Protein AF-A0A392PRQ0-F1 (afdb_monomer_lite)

pLDDT: mean 91.6, std 7.33, range [48.56, 96.94]

Secondary structure (DSSP, 8-state):
-EEEEEEPTTSPPGGGGB----TT-----PPPTT-EEEEEEEBS-EE-TTSBEE-SBS--SSBSS-TTPPPPSS--EEEEE-S----

Structure (mmCIF, N/CA/C/O backbone):
data_AF-A0A392PRQ0-F1
#
_entry.id   AF-A0A392PRQ0-F1
#
loop_
_atom_site.group_PDB
_atom_site.id
_atom_site.type_symbol
_atom_site.label_atom_id
_atom_site.label_alt_id
_atom_site.label_comp_id
_atom_site.label_asym_id
_atom_site.label_entity_id
_atom_site.label_seq_id
_atom_site.pdbx_PDB_ins_code
_atom_site.Cartn_x
_atom_site.Cartn_y
_atom_site.Cartn_z
_atom_site.occupancy
_atom_site.B_iso_or_equiv
_atom_site.auth_seq_id
_atom_site.auth_comp_id
_atom_site.auth_asym_id
_atom_site.auth_atom_id
_atom_site.pdbx_PDB_model_num
ATOM 1 N N . MET A 1 1 ? -3.175 -4.065 -10.818 1.00 90.88 1 MET A N 1
ATOM 2 C CA . MET A 1 1 ? -2.542 -2.932 -10.101 1.00 90.88 1 MET A CA 1
ATOM 3 C C . MET A 1 1 ? -2.269 -3.336 -8.659 1.00 90.88 1 MET A C 1
ATOM 5 O O . MET A 1 1 ? -2.810 -4.350 -8.230 1.00 90.88 1 MET A O 1
ATOM 9 N N . TRP A 1 2 ? -1.472 -2.571 -7.914 1.00 93.75 2 TRP A N 1
ATOM 10 C CA . TRP A 1 2 ? -1.211 -2.849 -6.500 1.00 93.75 2 TRP A CA 1
ATOM 11 C C . TRP A 1 2 ? -1.683 -1.685 -5.635 1.00 93.75 2 TRP A C 1
ATOM 13 O O . TRP A 1 2 ? -0.970 -0.689 -5.553 1.00 93.75 2 TRP A O 1
ATOM 23 N N . PRO A 1 3 ? -2.860 -1.748 -4.993 1.00 94.81 3 PRO A N 1
ATOM 24 C CA . PRO A 1 3 ? -3.204 -0.751 -3.991 1.00 94.81 3 PRO A CA 1
ATOM 25 C C . PRO A 1 3 ? -2.150 -0.706 -2.876 1.00 94.81 3 PRO A C 1
ATOM 27 O O . PRO A 1 3 ? -1.653 -1.751 -2.435 1.00 94.81 3 PRO A O 1
ATOM 30 N N . GLY A 1 4 ? -1.770 0.502 -2.476 1.00 95.38 4 GLY A N 1
ATOM 31 C CA . GLY A 1 4 ? -1.073 0.770 -1.223 1.00 95.38 4 GLY A CA 1
ATOM 32 C C . GLY A 1 4 ? -2.072 1.278 -0.190 1.00 95.38 4 GLY A C 1
ATOM 33 O O . GLY A 1 4 ? -3.038 1.956 -0.550 1.00 95.38 4 GLY A O 1
ATOM 34 N N . ILE A 1 5 ? -1.868 0.899 1.068 1.00 95.50 5 ILE A N 1
ATOM 35 C CA . ILE A 1 5 ? -2.717 1.294 2.191 1.00 95.50 5 ILE A CA 1
ATOM 36 C C . ILE A 1 5 ? -1.812 1.819 3.296 1.00 95.50 5 ILE A C 1
ATOM 38 O O . ILE A 1 5 ? -0.839 1.164 3.671 1.00 95.50 5 ILE A O 1
ATOM 42 N N . LEU A 1 6 ? -2.145 2.994 3.820 1.00 95.38 6 LEU A N 1
ATOM 43 C CA . LEU A 1 6 ? -1.500 3.562 4.992 1.00 95.38 6 LEU A CA 1
ATOM 44 C C . LEU A 1 6 ? -2.568 3.856 6.031 1.00 95.38 6 LEU A C 1
ATOM 46 O O . LEU A 1 6 ? -3.407 4.732 5.836 1.00 95.38 6 LEU A O 1
ATOM 50 N N . THR A 1 7 ? -2.507 3.125 7.135 1.00 94.81 7 THR A N 1
ATOM 51 C CA . THR A 1 7 ? -3.301 3.421 8.330 1.00 94.81 7 THR A CA 1
ATOM 52 C C . THR A 1 7 ? -2.576 4.446 9.200 1.00 94.81 7 THR A C 1
ATOM 54 O O . THR A 1 7 ? -1.353 4.357 9.346 1.00 94.81 7 THR A O 1
ATOM 57 N N . ALA A 1 8 ? -3.319 5.399 9.767 1.00 91.56 8 ALA A N 1
ATOM 58 C CA . ALA A 1 8 ? -2.801 6.357 10.735 1.00 91.56 8 ALA A CA 1
ATOM 59 C C . ALA A 1 8 ? -2.254 5.667 11.998 1.00 91.56 8 ALA A C 1
ATOM 61 O O . ALA A 1 8 ? -2.565 4.513 12.308 1.00 91.56 8 ALA A O 1
ATOM 62 N N . THR A 1 9 ? -1.416 6.383 12.743 1.00 85.44 9 THR A N 1
ATOM 63 C CA . THR A 1 9 ? -0.816 5.900 13.989 1.00 85.44 9 THR A CA 1
ATOM 64 C C . THR A 1 9 ? -1.876 5.483 15.010 1.00 85.44 9 THR A C 1
ATOM 66 O O . THR A 1 9 ? -2.924 6.106 15.141 1.00 85.44 9 THR A O 1
ATOM 69 N N . GLY A 1 10 ? -1.589 4.415 15.760 1.00 85.12 10 GLY A N 1
ATOM 70 C CA . GLY A 1 10 ? -2.482 3.912 16.810 1.00 85.12 10 GLY A CA 1
ATOM 71 C C . GLY A 1 10 ? -3.603 2.982 16.330 1.00 85.12 10 GLY A C 1
ATOM 72 O O . GLY A 1 10 ? -4.388 2.521 17.155 1.00 85.12 10 GLY A O 1
ATOM 73 N N . LYS A 1 11 ? -3.674 2.660 15.030 1.00 88.56 11 LYS A N 1
ATOM 74 C CA . LYS A 1 11 ? -4.613 1.676 14.465 1.00 88.56 11 LYS A CA 1
ATOM 75 C C . LYS A 1 11 ? -3.861 0.554 13.719 1.00 88.56 11 LYS A C 1
ATOM 77 O O . LYS A 1 11 ? -2.764 0.790 13.208 1.00 88.56 11 LYS A O 1
ATOM 82 N N . PRO A 1 12 ? -4.411 -0.676 13.659 1.00 89.38 12 PRO A N 1
ATOM 83 C CA . PRO A 1 12 ? -3.779 -1.788 12.947 1.00 89.38 12 PRO A CA 1
ATOM 84 C C . PRO A 1 12 ? -3.760 -1.543 11.432 1.00 89.38 12 PRO A C 1
ATOM 86 O O . PRO A 1 12 ? -4.722 -1.018 10.875 1.00 89.38 12 PRO A O 1
ATOM 89 N N . GLN A 1 13 ? -2.682 -1.952 10.754 1.00 90.50 13 GLN A N 1
ATOM 90 C CA . GLN A 1 13 ? -2.604 -1.846 9.293 1.00 90.50 13 GLN A CA 1
ATOM 91 C C . G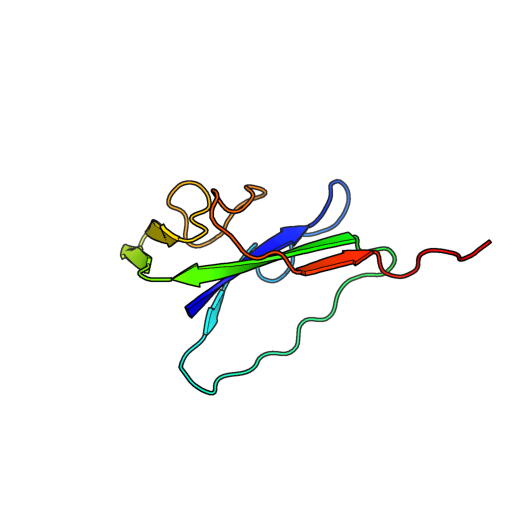LN A 1 13 ? -3.621 -2.770 8.619 1.00 90.50 13 GLN A C 1
ATOM 93 O O . GLN A 1 13 ? -3.704 -3.957 8.928 1.00 90.50 13 GLN A O 1
ATOM 98 N N . LEU A 1 14 ? -4.355 -2.232 7.646 1.00 92.12 14 LEU A N 1
ATOM 99 C CA . LEU A 1 14 ? -5.265 -3.016 6.814 1.00 92.12 14 LEU A CA 1
ATOM 100 C C . LEU A 1 14 ? -4.489 -3.733 5.702 1.00 92.12 14 LEU A C 1
ATOM 102 O O . LEU A 1 14 ? -3.668 -3.118 5.021 1.00 92.12 14 LEU A O 1
ATOM 106 N N . ILE A 1 15 ? -4.777 -5.026 5.504 1.00 91.50 15 ILE A N 1
ATOM 107 C CA . ILE A 1 15 ? -4.207 -5.876 4.436 1.00 91.50 15 ILE A CA 1
ATOM 108 C C . ILE A 1 15 ? -2.673 -5.737 4.348 1.00 91.50 15 ILE A C 1
ATOM 110 O O . ILE A 1 15 ? -2.102 -5.582 3.272 1.00 91.50 15 ILE A O 1
ATOM 114 N N . ASP A 1 16 ? -2.000 -5.693 5.500 1.00 89.75 16 ASP A N 1
ATOM 115 C CA . ASP A 1 16 ? -0.550 -5.495 5.626 1.00 89.75 16 ASP A CA 1
ATOM 116 C C . ASP A 1 16 ? 0.026 -4.312 4.810 1.00 89.75 16 ASP A C 1
ATOM 118 O O . ASP A 1 16 ? 1.192 -4.311 4.406 1.00 89.75 16 ASP A O 1
ATOM 122 N N . GLY A 1 17 ? -0.787 -3.289 4.538 1.00 92.00 17 GLY A N 1
ATOM 123 C CA . GLY A 1 17 ? -0.394 -2.099 3.785 1.00 92.00 17 GLY A CA 1
ATOM 124 C C . GLY A 1 17 ? -0.474 -2.232 2.260 1.00 92.00 17 GLY A C 1
ATOM 125 O O . GLY A 1 17 ? -0.048 -1.317 1.552 1.00 92.00 17 GLY A O 1
ATOM 126 N N . GLY A 1 18 ? -0.993 -3.334 1.711 1.00 91.62 18 GLY A N 1
ATOM 127 C CA . GLY A 1 18 ? -1.238 -3.434 0.273 1.00 91.62 18 GLY A CA 1
ATOM 128 C C . GLY A 1 18 ? -1.504 -4.839 -0.258 1.00 91.62 18 GLY A C 1
ATOM 129 O O . GLY A 1 18 ? -1.205 -5.851 0.365 1.00 91.62 18 GLY A O 1
ATOM 130 N N . ILE A 1 19 ? -2.044 -4.899 -1.473 1.00 91.38 19 ILE A N 1
ATOM 131 C CA . ILE A 1 19 ? -2.449 -6.151 -2.127 1.00 91.38 19 ILE A CA 1
ATOM 132 C C . ILE A 1 19 ? -2.256 -6.067 -3.641 1.00 91.38 19 ILE A C 1
ATOM 134 O O . ILE A 1 19 ? -2.137 -4.981 -4.201 1.00 91.38 19 ILE A O 1
ATOM 138 N N . LYS A 1 20 ? -2.224 -7.212 -4.328 1.00 91.75 20 LYS A N 1
ATOM 139 C CA . LYS A 1 20 ? -2.280 -7.281 -5.793 1.00 91.75 20 LYS A CA 1
ATOM 140 C C . LYS A 1 20 ? -3.720 -7.502 -6.246 1.00 91.75 20 LYS A C 1
ATOM 142 O O . LYS A 1 20 ? -4.327 -8.502 -5.878 1.00 91.75 20 LYS A O 1
ATOM 147 N N . LEU A 1 21 ? -4.223 -6.624 -7.111 1.00 93.00 21 LEU A N 1
ATOM 148 C CA . LEU A 1 21 ? -5.506 -6.801 -7.793 1.00 93.00 21 LEU A CA 1
ATOM 149 C C . LEU A 1 21 ? -5.287 -7.082 -9.280 1.00 93.00 21 LEU A C 1
ATOM 151 O O . LEU A 1 21 ? -4.587 -6.328 -9.976 1.00 93.00 21 LEU A O 1
ATOM 155 N N . LYS A 1 22 ? -5.891 -8.166 -9.775 1.00 93.81 22 LYS A N 1
ATOM 156 C CA . LYS A 1 22 ? -6.013 -8.447 -11.211 1.00 93.81 22 LYS A CA 1
ATOM 157 C C . LYS A 1 22 ? -7.056 -7.510 -11.848 1.00 93.81 22 LYS A C 1
ATOM 159 O O . LYS A 1 22 ? -7.889 -6.956 -11.133 1.00 93.81 22 LYS A O 1
ATOM 164 N N . PRO A 1 23 ? -7.024 -7.299 -13.175 1.00 93.56 23 PRO A N 1
ATOM 165 C CA . PRO A 1 23 ? -8.092 -6.576 -13.865 1.00 93.56 23 PRO A CA 1
ATOM 166 C C . PRO A 1 23 ? -9.472 -7.162 -13.529 1.00 93.56 23 PRO A C 1
ATOM 168 O O . PRO A 1 23 ? -9.630 -8.380 -13.526 1.00 93.56 23 PRO A O 1
ATOM 171 N N . GLY A 1 24 ? -10.437 -6.301 -13.193 1.00 95.31 24 GLY A N 1
ATOM 172 C CA . GLY A 1 24 ? -11.793 -6.700 -12.790 1.00 95.31 24 GLY A CA 1
ATOM 173 C C . GLY A 1 24 ? -11.919 -7.307 -11.385 1.00 95.31 24 GLY A C 1
ATOM 174 O O . GLY A 1 24 ? -13.032 -7.545 -10.931 1.00 95.31 24 GLY A O 1
ATOM 175 N N . GLN A 1 25 ? -10.812 -7.546 -10.675 1.00 96.25 25 GLN A N 1
ATOM 176 C CA . GLN A 1 25 ? -10.853 -8.080 -9.316 1.00 96.25 25 GLN A CA 1
ATOM 177 C C . GLN A 1 25 ? -11.212 -6.982 -8.312 1.00 96.25 25 GLN A C 1
ATOM 179 O O . GLN A 1 25 ? -10.576 -5.927 -8.282 1.00 96.25 25 GLN A O 1
ATOM 184 N N . ALA A 1 26 ? -12.165 -7.289 -7.438 1.00 94.38 26 ALA A N 1
ATOM 185 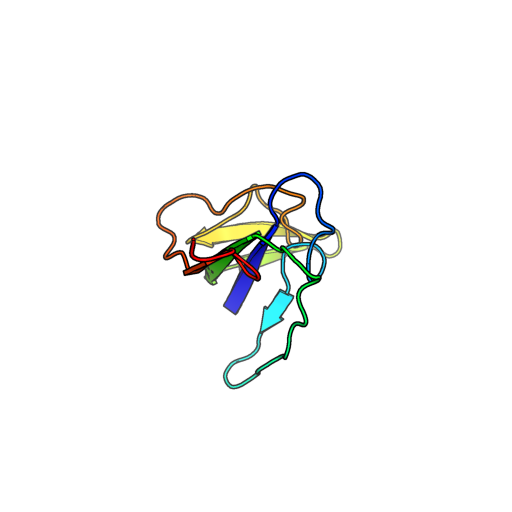C CA . ALA A 1 26 ? -12.532 -6.475 -6.289 1.00 94.38 26 ALA A CA 1
ATOM 186 C C . ALA A 1 26 ? -12.278 -7.241 -4.986 1.00 94.38 26 ALA A C 1
ATOM 188 O O . ALA A 1 26 ? -12.241 -8.473 -4.966 1.00 94.38 26 ALA A O 1
ATOM 189 N N . ILE A 1 27 ? -12.093 -6.494 -3.903 1.00 93.81 27 ILE A N 1
ATOM 190 C CA . ILE A 1 27 ? -12.012 -7.011 -2.537 1.00 93.81 27 ILE A CA 1
ATOM 191 C C . ILE A 1 27 ? -12.799 -6.079 -1.623 1.00 93.81 27 ILE A C 1
ATOM 193 O O . ILE A 1 27 ? -12.887 -4.883 -1.896 1.00 93.81 27 ILE A O 1
ATOM 197 N N . ASN A 1 28 ? -13.296 -6.622 -0.518 1.00 94.31 28 ASN A N 1
ATOM 198 C CA . ASN A 1 28 ? -13.895 -5.838 0.553 1.00 94.31 28 ASN A CA 1
ATOM 199 C C . ASN A 1 28 ? -12.899 -5.744 1.710 1.00 94.31 28 ASN A C 1
ATOM 201 O O . ASN A 1 28 ? -12.268 -6.741 2.066 1.00 94.31 28 ASN A O 1
ATOM 205 N N . ILE A 1 29 ? -12.748 -4.550 2.280 1.00 91.94 29 ILE A N 1
ATOM 206 C CA . ILE A 1 29 ? -11.885 -4.292 3.434 1.00 91.94 29 ILE A CA 1
ATOM 207 C C . ILE A 1 29 ? -12.764 -3.702 4.532 1.00 91.94 29 ILE A C 1
ATOM 209 O O . ILE A 1 29 ? -13.405 -2.676 4.317 1.00 91.94 29 ILE A O 1
ATOM 213 N N . THR A 1 30 ? -12.774 -4.336 5.702 1.00 92.81 30 THR A N 1
ATOM 214 C CA . THR A 1 30 ? -13.444 -3.807 6.895 1.00 92.81 30 THR A CA 1
ATOM 215 C C . THR A 1 30 ? -12.425 -3.046 7.731 1.00 92.81 30 THR A C 1
ATOM 217 O O . THR A 1 30 ? -11.427 -3.622 8.165 1.00 92.81 30 THR A O 1
ATOM 220 N N . ALA A 1 31 ? -12.661 -1.754 7.939 1.00 92.31 31 ALA A N 1
ATOM 221 C CA . ALA A 1 31 ? -11.835 -0.928 8.807 1.00 92.31 31 ALA A CA 1
ATOM 222 C C . ALA A 1 31 ? -12.337 -1.007 10.264 1.00 92.31 31 ALA A C 1
ATOM 224 O O . ALA A 1 31 ? -13.543 -1.142 10.476 1.00 92.31 31 ALA A O 1
ATOM 225 N N . PRO A 1 32 ? -11.444 -0.953 11.270 1.00 91.81 32 PRO A N 1
ATOM 226 C CA . PRO A 1 32 ? -11.854 -0.856 12.668 1.00 91.81 32 PRO A CA 1
ATOM 227 C C . PRO A 1 32 ? -12.495 0.508 12.962 1.00 91.81 32 PRO A C 1
ATOM 229 O O . PRO A 1 32 ? -12.270 1.474 12.236 1.00 91.81 32 PRO A O 1
ATOM 232 N N . GLU A 1 33 ? -13.230 0.598 14.069 1.00 90.75 33 GLU A N 1
ATOM 233 C CA . GLU A 1 33 ? -13.833 1.855 14.523 1.00 90.75 33 GLU A CA 1
ATOM 234 C C . GLU A 1 33 ? -12.773 2.956 14.716 1.00 90.75 33 GLU A C 1
ATOM 236 O O . GLU A 1 33 ? -11.668 2.711 15.228 1.00 90.75 33 GLU A O 1
ATOM 241 N N . GLY A 1 34 ? -13.098 4.177 14.298 1.00 91.56 34 GLY A N 1
ATOM 242 C CA . GLY A 1 34 ? -12.240 5.356 14.347 1.00 91.56 34 GLY A CA 1
ATOM 243 C C . GLY A 1 34 ? -11.016 5.255 13.440 1.00 91.56 34 GLY A C 1
ATOM 244 O O . GLY A 1 34 ? -9.984 5.859 13.741 1.00 91.56 34 GLY A O 1
ATOM 245 N N . TRP A 1 35 ? -11.054 4.416 12.402 1.00 94.06 35 TRP A N 1
ATOM 246 C CA . TRP A 1 35 ? -9.942 4.285 11.465 1.00 94.06 35 TRP A CA 1
ATOM 247 C C . TRP A 1 35 ? -9.802 5.538 10.606 1.00 94.06 35 TRP A C 1
ATOM 249 O O . TRP A 1 35 ? -10.762 6.015 10.003 1.00 94.06 35 TRP A O 1
ATOM 259 N N . SER A 1 36 ? -8.573 6.029 10.495 1.00 94.81 36 SER A N 1
ATOM 260 C CA . SER A 1 36 ? -8.198 7.028 9.508 1.00 94.81 36 SER A CA 1
ATOM 261 C C . SER A 1 36 ? -6.984 6.559 8.724 1.00 94.81 36 SER A C 1
ATOM 263 O O . SER A 1 36 ? -6.123 5.821 9.222 1.00 94.81 36 SER A O 1
ATOM 265 N N . GLY A 1 37 ? -6.921 6.958 7.463 1.00 95.00 37 GLY A N 1
ATOM 266 C CA . GLY A 1 37 ? -5.856 6.527 6.582 1.00 95.00 37 GLY A CA 1
ATOM 267 C C . GLY A 1 37 ? -6.110 6.878 5.132 1.00 95.00 37 GLY A C 1
ATOM 268 O O . GLY A 1 37 ? -7.019 7.630 4.783 1.00 95.00 37 GLY A O 1
ATOM 269 N N . ARG A 1 38 ? -5.265 6.319 4.273 1.00 96.00 38 ARG A N 1
ATOM 270 C CA . ARG A 1 38 ? -5.296 6.590 2.841 1.00 96.00 38 ARG A CA 1
ATOM 271 C C . ARG A 1 38 ? -4.994 5.365 2.003 1.00 96.00 38 ARG A C 1
ATOM 273 O O . ARG A 1 38 ? -4.215 4.492 2.394 1.00 96.00 38 ARG A O 1
ATOM 280 N N . PHE A 1 39 ? -5.570 5.370 0.813 1.00 95.75 39 PHE A N 1
ATOM 281 C CA . PHE A 1 39 ? -5.349 4.403 -0.249 1.00 95.75 39 PHE A CA 1
ATOM 282 C C . PHE A 1 39 ? -4.758 5.109 -1.463 1.00 95.75 39 PHE A C 1
ATOM 284 O O . PHE A 1 39 ? -5.073 6.266 -1.735 1.00 95.75 39 PHE A O 1
ATOM 291 N N . TRP A 1 40 ? -3.929 4.405 -2.223 1.00 96.69 40 TRP A N 1
ATOM 292 C CA . TRP A 1 40 ? -3.436 4.896 -3.508 1.00 96.69 40 TRP A CA 1
ATOM 293 C C . TRP A 1 40 ? -3.150 3.749 -4.466 1.00 96.69 40 TRP A C 1
ATOM 295 O O . TRP A 1 40 ? -3.012 2.587 -4.073 1.00 96.69 40 TRP A O 1
ATOM 305 N N . GLY A 1 41 ? -3.062 4.070 -5.753 1.00 95.75 41 GLY A N 1
ATOM 306 C CA . GLY A 1 41 ? -2.757 3.089 -6.783 1.00 95.75 41 GLY A CA 1
ATOM 307 C C . GLY A 1 41 ? -1.270 3.006 -7.110 1.00 95.75 41 GLY A C 1
ATOM 308 O O . GLY A 1 41 ? -0.657 4.018 -7.439 1.00 95.75 41 GLY A O 1
ATOM 309 N N . ARG A 1 42 ? -0.718 1.786 -7.128 1.00 96.69 42 ARG A N 1
ATOM 310 C CA . ARG A 1 42 ? 0.626 1.506 -7.655 1.00 96.69 42 ARG A CA 1
ATOM 311 C C . ARG A 1 42 ? 0.556 0.796 -9.004 1.00 96.69 42 ARG A C 1
ATOM 313 O O . ARG A 1 42 ? -0.222 -0.157 -9.184 1.00 96.69 42 ARG A O 1
ATOM 320 N N . ARG A 1 43 ? 1.354 1.263 -9.968 1.00 94.38 43 ARG A N 1
ATOM 321 C CA . ARG A 1 43 ? 1.398 0.748 -11.350 1.00 94.38 43 ARG A CA 1
ATOM 322 C C . ARG A 1 43 ? 2.829 0.417 -11.774 1.00 94.38 43 ARG A C 1
ATOM 324 O O . ARG A 1 43 ? 3.784 0.972 -11.242 1.00 94.38 43 ARG A O 1
ATOM 331 N N . GLY A 1 44 ? 2.956 -0.508 -12.730 1.00 94.50 44 GLY A N 1
ATOM 332 C CA . GLY A 1 44 ? 4.257 -0.956 -13.240 1.00 94.50 44 GLY A CA 1
ATOM 333 C C . GLY A 1 44 ? 5.131 -1.627 -12.177 1.00 94.50 44 GLY A C 1
ATOM 334 O O . GLY A 1 44 ? 6.328 -1.386 -12.145 1.00 94.50 44 GLY A O 1
ATOM 335 N N . CYS A 1 45 ? 4.530 -2.397 -11.265 1.00 94.62 45 CYS A N 1
ATOM 336 C CA . CYS A 1 45 ? 5.256 -2.997 -10.150 1.00 94.62 45 CYS A CA 1
ATOM 337 C C . CYS A 1 45 ? 5.890 -4.339 -10.521 1.00 94.62 45 CYS A C 1
ATOM 339 O O . CYS A 1 45 ? 5.217 -5.208 -11.082 1.00 94.62 45 CYS A O 1
ATOM 341 N N . ALA A 1 46 ? 7.137 -4.531 -10.105 1.00 94.31 46 ALA A N 1
ATOM 342 C CA . ALA A 1 46 ? 7.828 -5.813 -10.108 1.00 94.31 46 ALA A CA 1
ATOM 343 C C . ALA A 1 46 ? 8.403 -6.063 -8.712 1.00 94.31 46 ALA A C 1
ATOM 345 O O . ALA A 1 46 ? 9.098 -5.199 -8.183 1.00 94.31 46 ALA A O 1
ATOM 346 N N . PHE A 1 47 ? 8.089 -7.221 -8.128 1.00 93.69 47 PHE A N 1
ATOM 347 C CA . PHE A 1 47 ? 8.575 -7.650 -6.815 1.00 93.69 47 PHE A CA 1
ATOM 348 C C . PHE A 1 47 ? 9.166 -9.057 -6.916 1.00 93.69 47 PHE A C 1
ATOM 350 O O . PHE A 1 47 ? 8.654 -9.883 -7.676 1.00 93.69 47 PHE A O 1
ATOM 357 N N . ASP A 1 48 ? 10.214 -9.320 -6.145 1.00 93.25 48 ASP A N 1
ATOM 358 C CA . ASP A 1 48 ? 10.806 -10.640 -5.959 1.00 93.25 48 ASP A CA 1
ATOM 359 C C . ASP A 1 48 ? 9.985 -11.508 -4.982 1.00 93.25 48 ASP A C 1
ATOM 361 O O . ASP A 1 48 ? 8.959 -11.089 -4.432 1.00 93.25 48 ASP A O 1
ATOM 365 N N . THR A 1 49 ? 10.433 -12.744 -4.755 1.00 91.62 49 THR A N 1
ATOM 366 C CA . THR A 1 49 ? 9.794 -13.686 -3.817 1.00 91.62 49 THR A CA 1
ATOM 367 C C . THR A 1 49 ? 9.871 -13.238 -2.357 1.00 91.62 49 THR A C 1
ATOM 369 O O . THR A 1 49 ? 9.085 -13.704 -1.537 1.00 91.62 49 THR A O 1
ATOM 372 N N . SER A 1 50 ? 10.794 -12.333 -2.036 1.00 91.31 50 SER A N 1
ATOM 373 C CA . SER A 1 50 ? 10.972 -11.738 -0.710 1.00 91.31 50 SER A CA 1
ATOM 374 C C . SER A 1 50 ? 10.110 -10.482 -0.516 1.00 91.31 50 SER A C 1
ATOM 376 O O . SER A 1 50 ? 10.089 -9.911 0.573 1.00 91.31 50 SER A O 1
ATOM 378 N N . GLY A 1 51 ? 9.371 -10.052 -1.545 1.00 89.88 51 GLY A N 1
ATOM 379 C CA . GLY A 1 51 ? 8.506 -8.876 -1.517 1.00 89.88 51 GLY A CA 1
ATOM 380 C C . GLY A 1 51 ? 9.236 -7.544 -1.713 1.00 89.88 51 GLY A C 1
ATOM 381 O O . GLY A 1 51 ? 8.621 -6.499 -1.486 1.00 89.88 51 GLY A O 1
ATOM 382 N N . ASN A 1 52 ? 10.501 -7.561 -2.141 1.00 93.19 52 ASN A N 1
ATOM 383 C CA . ASN A 1 52 ? 11.269 -6.367 -2.494 1.00 93.19 52 ASN A CA 1
ATOM 384 C C . ASN A 1 52 ? 11.166 -6.094 -3.993 1.00 93.19 52 ASN A C 1
ATOM 386 O O . ASN A 1 52 ? 11.046 -7.012 -4.800 1.00 93.19 52 ASN A O 1
ATOM 390 N N . GLY A 1 53 ? 11.198 -4.830 -4.393 1.00 94.19 53 GLY A N 1
ATOM 391 C CA . GLY A 1 53 ? 11.006 -4.466 -5.785 1.00 94.19 53 GLY A CA 1
ATOM 392 C C . GLY A 1 53 ? 10.824 -2.976 -5.993 1.00 94.19 53 GLY A C 1
ATOM 393 O O . GLY A 1 53 ? 11.395 -2.170 -5.266 1.00 94.19 53 GLY A O 1
ATOM 394 N N . LYS A 1 54 ? 10.044 -2.609 -7.010 1.00 95.50 54 LYS A N 1
ATOM 395 C CA . LYS A 1 54 ? 9.732 -1.211 -7.320 1.00 95.50 54 LYS A CA 1
ATOM 396 C C . LYS A 1 54 ? 8.464 -1.094 -8.159 1.00 95.50 54 LYS A C 1
ATOM 398 O O . LYS A 1 54 ? 8.198 -1.945 -9.010 1.00 95.50 54 LYS A O 1
ATOM 403 N N . CYS A 1 55 ? 7.719 -0.015 -7.955 1.00 96.19 55 CYS A N 1
ATOM 404 C CA . CYS A 1 55 ? 6.659 0.456 -8.841 1.00 96.19 55 CYS A CA 1
ATOM 405 C C . CYS A 1 55 ? 7.082 1.728 -9.593 1.00 96.19 55 CYS A C 1
ATOM 407 O O . CYS A 1 55 ? 7.881 2.521 -9.104 1.00 96.19 55 CYS A O 1
ATOM 409 N N . VAL A 1 56 ? 6.524 1.943 -10.786 1.00 95.94 56 VAL A N 1
ATOM 410 C CA . VAL A 1 56 ? 6.788 3.152 -11.590 1.00 95.94 56 VAL A CA 1
ATOM 411 C C . VAL A 1 56 ? 6.079 4.374 -11.003 1.00 95.94 56 VAL A C 1
ATOM 413 O O . VAL A 1 56 ? 6.627 5.469 -11.026 1.00 95.94 56 VAL A O 1
ATOM 416 N N . THR A 1 57 ? 4.868 4.193 -10.467 1.00 96.44 57 THR A N 1
ATOM 417 C CA . THR A 1 57 ? 4.104 5.260 -9.800 1.00 96.44 57 THR A CA 1
ATOM 418 C C . THR A 1 57 ? 3.566 4.779 -8.459 1.00 96.44 57 THR A C 1
ATOM 420 O O . THR A 1 57 ? 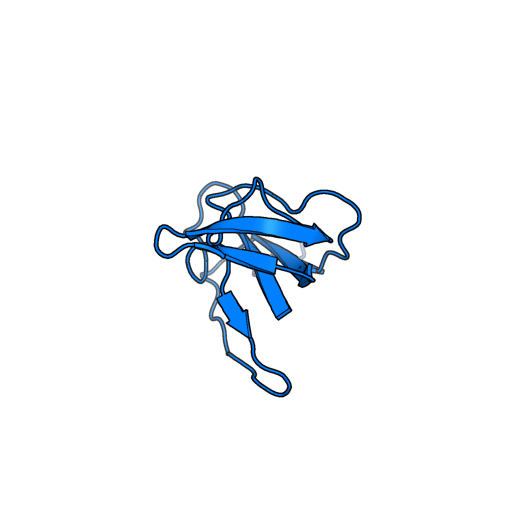3.151 3.618 -8.343 1.00 96.44 57 THR A O 1
ATOM 423 N N . GLY A 1 58 ? 3.520 5.674 -7.469 1.00 95.81 58 GLY A N 1
ATOM 424 C CA . GLY A 1 58 ? 2.984 5.392 -6.138 1.00 95.81 58 GLY A CA 1
ATOM 425 C C . GLY A 1 58 ? 3.798 4.385 -5.324 1.00 95.81 58 GLY A C 1
ATOM 426 O O . GLY A 1 58 ? 3.251 3.770 -4.410 1.00 95.81 58 GLY A O 1
ATOM 427 N N . ASP A 1 59 ? 5.067 4.155 -5.662 1.00 96.88 59 ASP A N 1
ATOM 428 C CA . ASP A 1 59 ? 5.919 3.224 -4.919 1.00 96.88 59 ASP A CA 1
ATOM 429 C C . ASP A 1 59 ? 5.995 3.589 -3.427 1.00 96.88 59 ASP A C 1
ATOM 431 O O . ASP A 1 59 ? 5.811 4.741 -3.064 1.00 96.88 59 ASP A O 1
ATOM 435 N N . CYS A 1 60 ? 6.217 2.618 -2.542 1.00 95.69 60 CYS A N 1
ATOM 436 C CA . CYS A 1 60 ? 6.258 2.864 -1.095 1.00 95.69 60 CYS A CA 1
ATOM 437 C C . CYS A 1 60 ? 7.570 2.382 -0.467 1.00 95.69 60 CYS A C 1
ATOM 439 O O . CYS A 1 60 ? 7.577 1.713 0.567 1.00 95.69 60 CYS A O 1
ATOM 441 N N . GLY A 1 61 ? 8.688 2.700 -1.125 1.00 94.06 61 GLY A N 1
ATOM 442 C CA . GLY A 1 61 ? 10.034 2.344 -0.671 1.00 94.06 61 GLY A CA 1
ATOM 443 C C . GLY A 1 61 ? 10.475 0.954 -1.121 1.00 94.06 61 GLY A C 1
ATOM 444 O O . GLY A 1 61 ? 11.188 0.267 -0.393 1.00 94.06 61 GLY A O 1
ATOM 445 N N . GLY A 1 62 ? 10.010 0.517 -2.291 1.00 93.50 62 GLY A N 1
ATOM 446 C CA . GLY A 1 62 ? 10.403 -0.730 -2.931 1.00 93.50 62 GLY A CA 1
ATOM 447 C C . GLY A 1 62 ? 9.863 -1.989 -2.261 1.00 93.50 62 GLY A C 1
ATOM 448 O O . GLY A 1 62 ? 10.467 -3.054 -2.362 1.00 93.50 62 GLY A O 1
ATOM 449 N N . LYS A 1 63 ? 8.735 -1.885 -1.552 1.00 91.38 63 LYS A N 1
ATOM 450 C CA . LYS A 1 63 ? 8.144 -2.995 -0.792 1.00 91.38 63 LYS A CA 1
ATOM 451 C C . LYS A 1 63 ? 6.750 -3.348 -1.290 1.00 91.38 63 LYS A C 1
ATOM 453 O O . LYS A 1 63 ? 5.916 -2.478 -1.550 1.00 91.38 63 LYS A O 1
ATOM 458 N N . LEU A 1 64 ? 6.456 -4.646 -1.358 1.00 89.19 64 LEU A N 1
ATOM 459 C CA . LEU A 1 64 ? 5.116 -5.149 -1.669 1.00 89.19 64 LEU A CA 1
ATOM 460 C C . LEU A 1 64 ? 4.099 -4.677 -0.618 1.00 89.19 64 LEU A C 1
ATOM 462 O O . LEU A 1 64 ? 3.032 -4.166 -0.971 1.00 89.19 64 LEU A O 1
ATOM 466 N N . LYS A 1 65 ? 4.474 -4.813 0.658 1.00 90.12 65 LYS A N 1
ATOM 467 C CA . LYS A 1 65 ? 3.748 -4.353 1.846 1.00 90.12 65 LYS A CA 1
ATOM 468 C C . LYS A 1 65 ? 4.347 -3.027 2.303 1.00 90.12 65 LYS A C 1
ATOM 470 O O . LYS A 1 65 ? 5.522 -2.988 2.659 1.00 90.12 65 LYS A O 1
ATOM 475 N N . CYS A 1 66 ? 3.563 -1.951 2.290 1.00 90.06 66 CYS A N 1
ATOM 476 C CA . CYS A 1 66 ? 4.110 -0.609 2.498 1.00 90.06 66 CYS A CA 1
ATOM 477 C C . CYS A 1 66 ? 4.594 -0.343 3.931 1.00 90.06 66 CYS A C 1
ATOM 479 O O . CYS A 1 66 ? 5.305 0.628 4.139 1.00 90.06 66 CYS A O 1
ATOM 481 N N . ALA A 1 67 ? 4.285 -1.204 4.910 1.00 83.56 67 ALA A N 1
ATOM 482 C CA . ALA A 1 67 ? 4.875 -1.169 6.258 1.00 83.56 67 ALA A CA 1
ATOM 483 C C . ALA A 1 67 ? 4.846 0.222 6.937 1.00 83.56 67 ALA A C 1
ATOM 485 O O . ALA A 1 67 ? 5.791 0.603 7.623 1.00 83.56 67 ALA A O 1
ATOM 486 N N . GLY A 1 68 ? 3.777 0.996 6.723 1.00 84.94 68 GLY A N 1
ATOM 487 C CA . GLY A 1 68 ? 3.648 2.359 7.251 1.00 84.94 68 GLY A CA 1
ATOM 488 C C . GLY A 1 68 ? 4.250 3.467 6.371 1.00 84.94 68 GLY A C 1
ATOM 489 O O . GLY A 1 68 ? 4.104 4.642 6.696 1.00 84.94 68 GLY A O 1
ATOM 490 N N . ALA A 1 69 ? 4.878 3.136 5.241 1.00 90.50 69 ALA A N 1
ATOM 491 C CA . ALA A 1 69 ? 5.303 4.106 4.238 1.00 90.50 69 ALA A CA 1
ATOM 492 C C . ALA A 1 69 ? 4.120 4.580 3.375 1.00 90.50 69 ALA A C 1
ATOM 494 O O . ALA A 1 69 ? 3.230 3.806 3.016 1.00 90.50 69 ALA A O 1
ATOM 495 N N . GLY A 1 70 ? 4.127 5.867 3.022 1.00 91.88 70 GLY A N 1
ATOM 496 C CA . GLY A 1 70 ? 3.217 6.434 2.027 1.00 91.88 70 GLY A CA 1
ATOM 497 C C . GLY A 1 70 ? 3.682 6.173 0.594 1.00 91.88 70 GLY A C 1
ATOM 498 O O . GLY A 1 70 ? 4.832 5.808 0.366 1.00 91.88 70 GLY A O 1
ATOM 499 N N . GLY A 1 71 ? 2.781 6.383 -0.365 1.00 94.75 71 GLY A N 1
ATOM 500 C CA . GLY A 1 71 ? 3.123 6.362 -1.786 1.00 94.75 71 GLY A CA 1
ATOM 501 C C . GLY A 1 71 ? 3.945 7.584 -2.200 1.00 94.75 71 GLY A C 1
ATOM 502 O O . GLY A 1 71 ? 3.582 8.713 -1.874 1.00 94.75 71 GLY A O 1
ATOM 503 N N . GLU A 1 72 ? 5.023 7.354 -2.941 1.00 96.38 72 GLU A N 1
ATOM 504 C CA . GLU A 1 72 ? 5.866 8.373 -3.557 1.00 96.38 72 GLU A CA 1
ATOM 505 C C . GLU A 1 72 ? 5.101 9.075 -4.698 1.00 96.38 72 GLU A C 1
ATOM 507 O O . GLU A 1 72 ? 4.498 8.398 -5.546 1.00 96.38 72 GLU A O 1
ATOM 512 N N . PRO A 1 73 ? 5.089 10.421 -4.741 1.00 94.50 73 PRO A N 1
ATOM 513 C CA . PRO A 1 73 ? 4.468 11.168 -5.827 1.00 94.50 73 PRO A CA 1
ATOM 514 C C . PRO A 1 73 ? 5.089 10.858 -7.205 1.00 94.50 73 PRO A C 1
ATOM 516 O O . PRO A 1 73 ? 6.299 10.676 -7.302 1.00 94.50 73 PRO A O 1
ATOM 519 N N . PRO A 1 74 ? 4.297 10.863 -8.294 1.00 94.25 74 PRO A N 1
ATOM 520 C CA . PRO A 1 74 ? 2.869 11.161 -8.328 1.00 94.25 74 PRO A CA 1
ATOM 521 C C . PRO A 1 74 ? 2.007 9.959 -7.903 1.00 94.25 74 PRO A C 1
ATOM 523 O O . PRO A 1 74 ? 2.140 8.850 -8.426 1.00 94.25 74 PRO A O 1
ATOM 526 N N . ALA A 1 75 ? 1.068 10.207 -6.986 1.00 95.12 75 ALA A N 1
ATOM 527 C CA . ALA A 1 75 ? 0.094 9.227 -6.518 1.00 95.12 75 ALA A CA 1
ATOM 528 C C . ALA A 1 75 ? -1.253 9.907 -6.248 1.00 95.12 75 ALA A C 1
ATOM 530 O O . ALA A 1 75 ? -1.335 10.837 -5.451 1.00 95.12 75 ALA A O 1
ATOM 531 N N . SER A 1 76 ? -2.317 9.437 -6.901 1.00 95.12 76 SER A N 1
ATOM 532 C CA . SER A 1 76 ? -3.683 9.826 -6.538 1.00 95.12 76 SER A CA 1
ATOM 533 C C . SER A 1 76 ? -4.059 9.146 -5.225 1.00 95.12 76 SER A C 1
ATOM 535 O O . SER A 1 76 ? -3.947 7.921 -5.118 1.00 95.12 76 SER A O 1
ATOM 537 N N . LEU A 1 77 ? -4.494 9.940 -4.248 1.00 96.94 77 LEU A N 1
ATOM 538 C CA . LEU A 1 77 ? -4.851 9.478 -2.911 1.00 96.94 77 LEU A CA 1
ATOM 539 C C . LEU A 1 77 ? -6.371 9.485 -2.732 1.00 96.94 77 LEU A C 1
ATOM 541 O O . LEU A 1 77 ? -7.049 10.404 -3.185 1.00 96.94 77 LEU A O 1
ATOM 545 N N .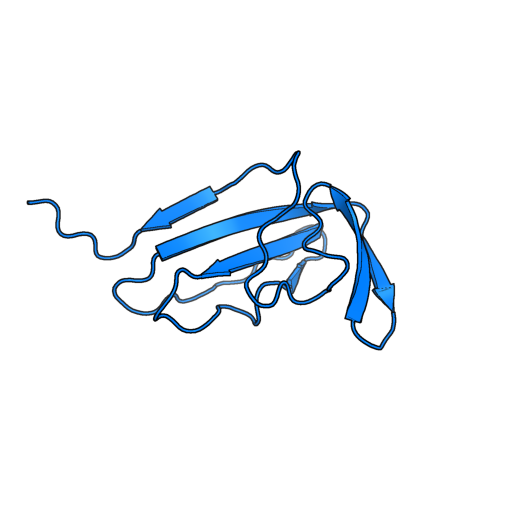 ALA A 1 78 ? -6.885 8.470 -2.045 1.00 96.38 78 ALA A N 1
ATOM 546 C CA . ALA A 1 78 ? -8.214 8.471 -1.450 1.00 96.38 78 ALA A CA 1
ATOM 547 C C . ALA A 1 78 ? -8.041 8.414 0.070 1.00 96.38 78 ALA A C 1
ATOM 549 O O . ALA A 1 78 ? -7.500 7.434 0.587 1.00 96.38 78 ALA A O 1
ATOM 550 N N . GLU A 1 79 ? -8.446 9.472 0.764 1.00 95.62 79 GLU A N 1
ATOM 551 C CA . GLU A 1 79 ? -8.247 9.643 2.205 1.00 95.62 79 GLU A CA 1
ATOM 552 C C . GLU A 1 79 ? -9.583 9.524 2.934 1.00 95.62 79 GLU A C 1
ATOM 554 O O . GLU A 1 79 ? -10.610 9.997 2.450 1.00 95.62 79 GLU A O 1
ATOM 559 N N . PHE A 1 80 ? -9.568 8.862 4.087 1.00 93.56 80 PHE A N 1
ATOM 560 C CA . PHE A 1 80 ? -10.760 8.577 4.872 1.00 93.56 80 PHE A CA 1
ATOM 561 C C . PHE A 1 80 ? -10.469 8.802 6.352 1.00 93.56 80 PHE A C 1
ATOM 563 O O . PHE A 1 80 ? -9.410 8.418 6.853 1.00 93.56 80 PHE A O 1
ATOM 570 N N . THR A 1 81 ? -11.462 9.340 7.049 1.00 93.19 81 THR A N 1
ATOM 571 C CA . THR A 1 81 ? -11.552 9.356 8.507 1.00 93.19 81 THR A CA 1
ATOM 572 C C . THR A 1 81 ? -12.939 8.839 8.847 1.00 93.19 81 THR A C 1
ATOM 574 O O . THR A 1 81 ? -13.931 9.470 8.496 1.00 93.19 81 THR A O 1
ATOM 577 N N . LEU A 1 82 ? -13.006 7.655 9.444 1.00 91.12 82 LEU A N 1
ATOM 578 C C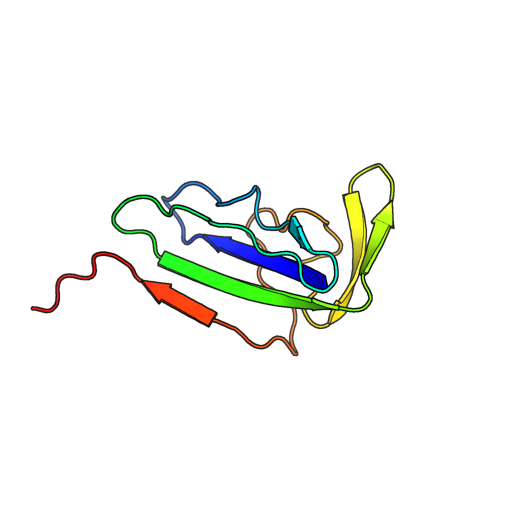A . LEU A 1 82 ? -14.251 6.997 9.820 1.00 91.12 82 LEU A 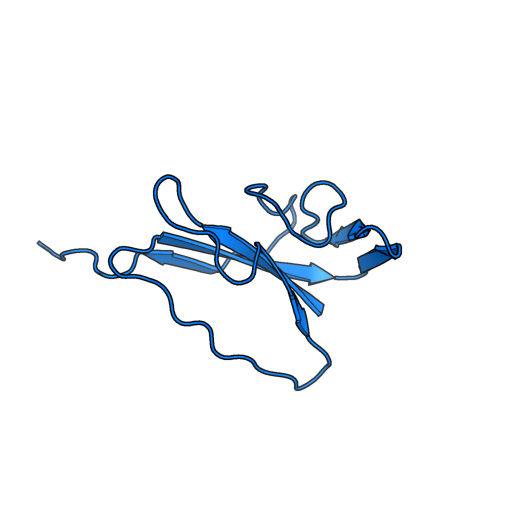CA 1
ATOM 579 C C . LEU A 1 82 ? -14.589 7.316 11.275 1.00 91.12 82 LEU A C 1
ATOM 581 O O . LEU A 1 82 ? -13.695 7.567 12.084 1.00 91.12 82 LEU A O 1
ATOM 585 N N . ASP A 1 83 ? -15.883 7.307 11.586 1.00 85.88 83 ASP A N 1
ATOM 586 C CA . ASP A 1 83 ? -16.426 7.591 12.921 1.00 85.88 83 ASP A CA 1
ATOM 587 C C . ASP A 1 83 ? -16.012 8.963 13.476 1.00 85.88 83 ASP A C 1
ATOM 589 O O . ASP A 1 83 ? -15.970 9.186 14.690 1.00 85.88 83 ASP A O 1
ATOM 593 N N . SER A 1 84 ? -15.714 9.914 12.582 1.00 72.56 84 SER A N 1
ATOM 594 C CA . SER A 1 84 ? -15.582 11.312 12.965 1.00 72.56 84 SER A CA 1
ATOM 595 C C . SER A 1 84 ? -16.919 11.769 13.530 1.00 72.56 84 SER A C 1
ATOM 597 O O . SER A 1 84 ? -17.920 11.795 12.814 1.00 72.56 84 SER A O 1
ATOM 599 N N . LYS A 1 85 ? -16.937 12.134 14.814 1.00 63.97 85 LYS A N 1
ATOM 600 C CA . LYS A 1 85 ? -18.065 12.868 15.376 1.00 63.97 85 LYS A CA 1
ATOM 601 C C . LYS A 1 85 ? -18.119 14.211 14.660 1.00 63.97 85 LYS A C 1
ATOM 603 O O . LYS A 1 85 ? -17.269 15.066 14.901 1.00 63.97 85 LYS A O 1
ATOM 608 N N . GLU A 1 86 ? -19.075 14.368 13.755 1.00 62.88 86 GLU A N 1
ATOM 609 C CA . GLU A 1 86 ? -19.558 15.696 13.403 1.00 62.88 86 GLU A CA 1
ATOM 610 C C . GLU A 1 86 ? -20.121 16.286 14.702 1.00 62.88 86 GLU A C 1
ATOM 612 O O . GLU A 1 86 ? -20.969 15.670 15.353 1.00 62.88 86 GLU A O 1
ATOM 617 N N . GLY A 1 87 ? -19.512 17.382 15.157 1.00 48.56 87 GLY A N 1
ATOM 618 C CA . GLY A 1 87 ? -20.013 18.156 16.291 1.00 48.56 87 GLY A CA 1
ATOM 619 C C . GLY A 1 87 ? -21.265 18.923 15.907 1.00 48.56 87 GLY A C 1
ATOM 620 O O . GLY A 1 87 ? -21.321 19.384 14.745 1.00 48.56 87 GLY A O 1
#

Organism: NCBI:txid97028

Radius of gyration: 13.26 Å; chains: 1; bounding box: 31×32×31 Å

Foldseek 3Di:
DKKAWAKDPPADTWPLGIDDDDVVDDDDTDGDAQIWIKIWDFAPWDADPVQATFTPFQTQRRGSRNNNGGGDPPIDMDIDGHPPPPD

InterPro domains:
  IPR001938 Thaumatin family [PF00314] (1-85)
  IPR001938 Thaumatin family [PIRSF002703] (1-85)
  IPR001938 Thaumatin family [PR00347] (17-26)
  IPR001938 Thaumatin family [PR00347] (38-49)
  IPR001938 Thaumatin family [PR00347] (51-80)
  IPR001938 Thaumatin family [PS51367] (1-87)
  IPR001938 Thaumatin family [PTHR31048] (1-84)
  IPR001938 Thaumatin family [SM00205] (2-87)
  IPR017949 Thaumatin, conserved site [PS00316] (51-66)
  IPR037176 Osmotin/thaumatin-like superfamily [G3DSA:2.60.110.10] (1-87)
  IPR037176 Osmotin/thaumatin-like superfamily [SSF49870] (1-84)

Sequence (87 aa):
MWPGILTATGKPQLIDGGIKLKPGQAINITAPEGWSGRFWGRRGCAFDTSGNGKCVTGDCGGKLKCAGAGGEPPASLAEFTLDSKEG